Protein AF-A0A1F2R8Z9-F1 (afdb_monomer_lite)

Foldseek 3Di:
DFDPQAQLPCQLQVQQPLSQWDQDPPDSHIDGDLLLDLCQALHFLHRPSCVRGPRSRDDDDPVRDDDSVRSNVSVCVSCVVDDTDGDNGRHVVDDDPVQVVCCVVPVDGDPDPCPDDPDPPDD

Structure (mmCIF, N/CA/C/O backbone):
data_AF-A0A1F2R8Z9-F1
#
_entry.id   AF-A0A1F2R8Z9-F1
#
loop_
_atom_site.group_PDB
_atom_site.id
_atom_site.type_symbol
_atom_site.label_atom_id
_atom_site.label_alt_id
_atom_site.label_comp_id
_atom_site.label_asym_id
_atom_site.label_entity_id
_atom_site.label_seq_id
_atom_site.pdbx_PDB_ins_code
_atom_site.Cartn_x
_atom_site.Cartn_y
_atom_site.Cartn_z
_atom_site.occupancy
_atom_site.B_iso_or_equiv
_atom_site.auth_seq_id
_atom_site.auth_comp_id
_atom_site.auth_asym_id
_atom_site.auth_atom_id
_atom_site.pdbx_PDB_model_num
ATOM 1 N N . MET A 1 1 ? 7.409 4.089 0.158 1.00 95.31 1 MET A N 1
ATOM 2 C CA . MET A 1 1 ? 8.277 4.332 -1.019 1.00 95.31 1 MET A CA 1
ATOM 3 C C . MET A 1 1 ? 8.847 3.022 -1.566 1.00 95.31 1 MET A C 1
ATOM 5 O O . MET A 1 1 ? 8.830 2.026 -0.856 1.00 95.31 1 MET A O 1
ATOM 9 N N . ILE A 1 2 ? 9.349 3.017 -2.808 1.00 97.25 2 ILE A N 1
ATOM 10 C CA . ILE A 1 2 ? 10.095 1.891 -3.406 1.00 97.25 2 ILE A CA 1
ATOM 11 C C . ILE A 1 2 ? 11.560 2.317 -3.583 1.00 97.25 2 ILE A C 1
ATOM 13 O O . ILE A 1 2 ? 11.810 3.394 -4.129 1.00 97.25 2 ILE A O 1
ATOM 17 N N . THR A 1 3 ? 12.516 1.519 -3.093 1.00 96.81 3 THR A N 1
ATOM 18 C CA . THR A 1 3 ? 13.960 1.819 -3.179 1.00 96.81 3 THR A CA 1
ATOM 19 C C . THR A 1 3 ? 14.551 1.472 -4.552 1.00 96.81 3 THR A C 1
ATOM 21 O O . THR A 1 3 ? 13.888 0.907 -5.425 1.00 96.81 3 THR A O 1
ATOM 24 N N . GLY A 1 4 ? 15.829 1.814 -4.751 1.00 95.81 4 GLY A N 1
ATOM 25 C CA . GLY A 1 4 ? 16.578 1.499 -5.973 1.00 95.81 4 GLY A CA 1
ATOM 26 C C . GLY A 1 4 ? 16.828 0.006 -6.210 1.00 95.81 4 GLY A C 1
ATOM 27 O O . GLY A 1 4 ? 17.216 -0.357 -7.314 1.00 95.81 4 GLY A O 1
ATOM 28 N N . ASP A 1 5 ? 16.552 -0.853 -5.225 1.00 97.25 5 ASP A N 1
ATOM 29 C CA . ASP A 1 5 ? 16.724 -2.311 -5.320 1.00 97.25 5 ASP A CA 1
ATOM 30 C C . ASP A 1 5 ? 15.589 -2.995 -6.107 1.00 97.25 5 ASP A C 1
ATOM 32 O O . ASP A 1 5 ? 15.554 -4.215 -6.270 1.00 97.25 5 ASP A O 1
ATOM 36 N N . CYS A 1 6 ? 14.625 -2.210 -6.596 1.00 98.19 6 CYS A N 1
ATOM 37 C CA . CYS A 1 6 ? 13.514 -2.697 -7.396 1.00 98.19 6 CYS A CA 1
ATOM 38 C C . CYS A 1 6 ? 13.989 -3.301 -8.727 1.00 98.19 6 CYS A C 1
ATOM 40 O O . CYS A 1 6 ? 14.559 -2.618 -9.574 1.00 98.19 6 CYS A O 1
ATOM 42 N N . ILE A 1 7 ? 13.633 -4.565 -8.959 1.00 97.19 7 ILE A N 1
ATOM 43 C CA . ILE A 1 7 ? 13.940 -5.302 -10.199 1.00 97.19 7 ILE A CA 1
ATOM 44 C C . ILE A 1 7 ? 12.845 -5.200 -11.276 1.00 97.19 7 ILE A C 1
ATOM 46 O O . ILE A 1 7 ? 12.852 -5.958 -12.240 1.00 97.19 7 ILE A O 1
ATOM 50 N N . SER A 1 8 ? 11.862 -4.309 -11.113 1.00 97.38 8 SER A N 1
ATOM 51 C CA . SER A 1 8 ? 10.744 -4.133 -12.059 1.00 97.38 8 SER A CA 1
ATOM 52 C C . SER A 1 8 ? 9.943 -5.403 -12.403 1.00 97.38 8 SER A C 1
ATOM 54 O O . SER A 1 8 ? 9.482 -5.557 -13.530 1.00 97.38 8 SER A O 1
ATOM 56 N N . CYS A 1 9 ? 9.719 -6.297 -11.433 1.00 97.50 9 CYS A N 1
ATOM 57 C CA . CYS A 1 9 ? 8.942 -7.529 -11.650 1.00 97.50 9 CYS A CA 1
ATOM 58 C C . CYS A 1 9 ? 7.422 -7.317 -11.814 1.00 97.50 9 CYS A C 1
ATOM 60 O O . CYS A 1 9 ? 6.740 -8.211 -12.300 1.00 97.50 9 CYS A O 1
ATOM 62 N N . GLY A 1 10 ? 6.882 -6.173 -11.378 1.00 96.81 10 GLY A N 1
ATOM 63 C CA . GLY A 1 10 ? 5.458 -5.828 -11.507 1.00 96.81 10 GLY A CA 1
ATOM 64 C C . GLY A 1 10 ? 4.500 -6.464 -10.498 1.00 96.81 10 GLY A C 1
ATOM 65 O O . GLY A 1 10 ? 3.321 -6.132 -10.500 1.00 96.81 10 GLY A O 1
ATOM 66 N N . ALA A 1 11 ? 4.979 -7.305 -9.577 1.00 97.88 11 ALA A N 1
ATOM 67 C CA . ALA A 1 11 ? 4.115 -8.003 -8.617 1.00 97.88 11 ALA A CA 1
ATOM 68 C C . ALA A 1 11 ? 3.314 -7.071 -7.681 1.00 97.88 11 ALA A C 1
ATOM 70 O O . ALA A 1 11 ? 2.222 -7.423 -7.245 1.00 97.88 11 ALA A O 1
ATOM 71 N N . CYS A 1 12 ? 3.839 -5.880 -7.373 1.00 98.19 12 CYS A N 1
ATOM 72 C CA . CYS A 1 12 ? 3.217 -4.941 -6.433 1.00 98.19 12 CYS A CA 1
ATOM 73 C C . CYS A 1 12 ? 2.081 -4.094 -7.032 1.00 98.19 12 CYS A C 1
ATOM 75 O O . CYS A 1 12 ? 1.226 -3.621 -6.288 1.00 98.19 12 CYS A O 1
ATOM 77 N N . GLU A 1 13 ? 2.052 -3.902 -8.351 1.00 97.56 13 GLU A N 1
ATOM 78 C CA . GLU A 1 13 ? 1.065 -3.062 -9.040 1.00 97.56 13 GLU A CA 1
ATOM 79 C C . GLU A 1 13 ? -0.385 -3.560 -8.876 1.00 97.56 13 GLU A C 1
ATOM 81 O O . GLU A 1 13 ? -1.217 -2.788 -8.394 1.00 97.56 13 GLU A O 1
ATOM 86 N N . PRO A 1 14 ? -0.719 -4.835 -9.170 1.00 97.88 14 PRO A N 1
ATOM 87 C CA . PRO A 1 14 ? -2.106 -5.301 -9.119 1.00 97.88 14 PRO A CA 1
ATOM 88 C C . PRO A 1 14 ? -2.654 -5.490 -7.698 1.00 97.88 14 PRO A C 1
ATOM 90 O O . PRO A 1 14 ? -3.862 -5.625 -7.53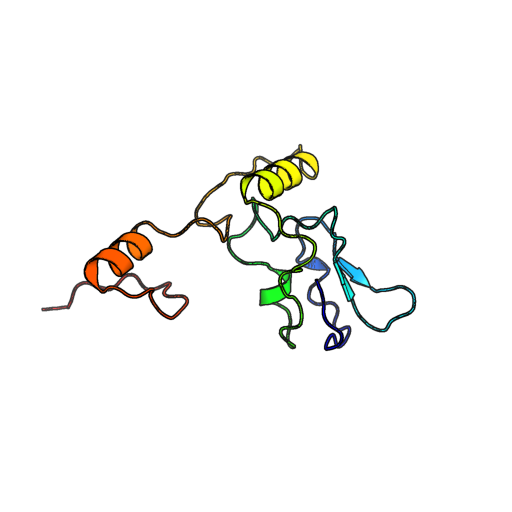1 1.00 97.88 14 PRO A O 1
ATOM 93 N N . VAL A 1 15 ? -1.795 -5.525 -6.672 1.00 98.31 15 VAL A N 1
ATOM 94 C CA . VAL A 1 15 ? -2.220 -5.766 -5.280 1.00 98.31 15 VAL A CA 1
ATOM 95 C C . VAL A 1 15 ? -2.518 -4.482 -4.505 1.00 98.31 15 VAL A C 1
ATOM 97 O O . VAL A 1 15 ? -3.029 -4.543 -3.387 1.00 98.31 15 VAL A O 1
ATOM 100 N N . CYS A 1 16 ? -2.186 -3.310 -5.058 1.00 98.44 16 CYS A N 1
ATOM 101 C CA . CYS A 1 16 ? -2.451 -2.034 -4.403 1.00 98.44 16 CYS A CA 1
ATOM 102 C C . CYS A 1 16 ? -3.958 -1.714 -4.451 1.00 98.44 16 CYS A C 1
ATOM 104 O O . CYS A 1 16 ? -4.481 -1.499 -5.544 1.00 98.44 16 CYS A O 1
ATOM 106 N N . PRO A 1 17 ? -4.659 -1.585 -3.304 1.00 98.00 17 PRO A N 1
ATOM 107 C CA . PRO A 1 17 ? -6.103 -1.329 -3.299 1.00 98.00 17 PRO A CA 1
ATOM 108 C C . PRO A 1 17 ? -6.475 0.029 -3.907 1.00 98.00 17 PRO A C 1
ATOM 110 O O . PRO A 1 17 ? -7.600 0.205 -4.361 1.00 98.00 17 PRO A O 1
ATOM 113 N N . ASN A 1 18 ? -5.533 0.975 -3.938 1.00 98.06 18 ASN A N 1
ATOM 114 C CA . ASN A 1 18 ? -5.744 2.330 -4.451 1.00 98.06 18 ASN A CA 1
ATOM 115 C C . ASN A 1 18 ? -5.179 2.520 -5.863 1.00 98.06 18 ASN A C 1
ATOM 117 O O . ASN A 1 18 ? -5.204 3.636 -6.367 1.00 98.06 18 ASN A O 1
ATOM 121 N N . HIS A 1 19 ? -4.619 1.470 -6.479 1.00 97.50 19 HIS A N 1
ATOM 122 C CA . HIS A 1 19 ? -3.963 1.551 -7.790 1.00 97.50 19 HIS A CA 1
ATOM 123 C C . HIS A 1 19 ? -2.868 2.642 -7.874 1.00 97.50 19 HIS A C 1
ATOM 125 O O . HIS A 1 19 ? -2.564 3.158 -8.944 1.00 97.50 19 HIS A O 1
ATOM 131 N N . GLY A 1 20 ? -2.247 2.982 -6.738 1.00 97.31 20 GLY A N 1
ATOM 132 C CA . GLY A 1 20 ? -1.252 4.055 -6.617 1.00 97.31 20 GLY A CA 1
ATOM 133 C C . GLY A 1 20 ? 0.179 3.646 -6.981 1.00 97.31 20 GLY A C 1
ATOM 134 O O . GLY A 1 20 ? 1.117 4.394 -6.721 1.00 97.31 20 GLY A O 1
ATOM 135 N N . ILE A 1 21 ? 0.389 2.446 -7.528 1.00 98.31 21 ILE A N 1
ATOM 136 C CA . ILE A 1 21 ? 1.714 1.939 -7.905 1.00 98.31 21 ILE A CA 1
ATOM 137 C C . ILE A 1 21 ? 1.809 1.893 -9.421 1.00 98.31 21 ILE A C 1
ATOM 139 O O . ILE A 1 21 ? 0.961 1.298 -10.074 1.00 98.31 21 ILE A O 1
ATOM 143 N N . ARG A 1 22 ? 2.866 2.487 -9.976 1.00 97.50 22 ARG A N 1
ATOM 144 C CA . ARG A 1 22 ? 3.102 2.523 -11.423 1.00 97.50 22 ARG A CA 1
ATOM 145 C C . ARG A 1 22 ? 4.576 2.389 -11.755 1.00 97.50 22 ARG A C 1
ATOM 147 O O . ARG A 1 22 ? 5.445 2.717 -10.944 1.00 97.50 22 ARG A O 1
ATOM 154 N N . LYS A 1 23 ? 4.873 1.955 -12.976 1.00 97.06 23 LYS A N 1
ATOM 155 C CA . LYS A 1 23 ? 6.240 1.993 -13.499 1.00 97.06 23 LYS A CA 1
ATOM 156 C C . LYS A 1 23 ? 6.697 3.448 -13.658 1.00 97.06 23 LYS A C 1
ATOM 158 O O . LYS A 1 23 ? 5.933 4.297 -14.123 1.00 97.06 23 LYS A O 1
ATOM 163 N N . HIS A 1 24 ? 7.931 3.750 -13.260 1.00 95.94 24 HIS A N 1
ATOM 164 C CA . HIS A 1 24 ? 8.519 5.064 -13.510 1.00 95.94 24 HIS A CA 1
ATOM 165 C C . HIS A 1 24 ? 8.771 5.251 -15.013 1.00 95.94 24 HIS A C 1
ATOM 167 O O . HIS A 1 24 ? 9.164 4.315 -15.703 1.00 95.94 24 HIS A O 1
ATOM 173 N N . GLU A 1 25 ? 8.591 6.469 -15.520 1.00 92.25 25 GLU A N 1
ATOM 174 C CA . GLU A 1 25 ? 8.653 6.753 -16.964 1.00 92.25 25 GLU A CA 1
ATOM 175 C C . GLU A 1 25 ? 10.051 6.529 -17.550 1.00 92.25 25 GLU A C 1
ATOM 177 O O . GLU A 1 25 ? 10.203 5.969 -18.630 1.00 92.25 25 GLU A O 1
ATOM 182 N N . THR A 1 26 ? 11.085 6.943 -16.816 1.00 91.50 26 THR A N 1
ATOM 183 C CA . THR A 1 26 ? 12.481 6.903 -17.287 1.00 91.50 26 THR A CA 1
ATOM 184 C C . THR A 1 26 ? 13.379 5.933 -16.530 1.00 91.50 26 THR A C 1
ATOM 186 O O . THR A 1 26 ? 14.491 5.651 -16.968 1.00 91.50 26 THR A O 1
ATOM 189 N N . ARG A 1 27 ? 12.935 5.430 -15.374 1.00 92.00 27 ARG A N 1
ATOM 190 C CA . ARG A 1 27 ? 13.744 4.569 -14.507 1.00 92.00 27 ARG A CA 1
ATOM 191 C C . ARG A 1 27 ? 13.165 3.168 -14.576 1.00 92.00 27 ARG A C 1
ATOM 193 O O . ARG A 1 27 ? 11.950 3.008 -14.544 1.00 92.00 27 ARG A O 1
ATOM 200 N N . SER A 1 28 ? 14.020 2.156 -14.602 1.00 94.19 28 SER A N 1
ATOM 201 C CA . SER A 1 28 ? 13.603 0.750 -14.558 1.00 94.19 28 SER A CA 1
ATOM 202 C C . SER A 1 28 ? 13.206 0.316 -13.141 1.00 94.19 28 SER A C 1
ATOM 204 O O . SER A 1 28 ? 13.672 -0.713 -12.660 1.00 94.19 28 SER A O 1
ATOM 206 N N . ILE A 1 29 ? 12.358 1.101 -12.469 1.00 97.25 29 ILE A N 1
ATOM 207 C CA . ILE A 1 29 ? 11.800 0.818 -11.141 1.00 97.25 29 ILE A CA 1
ATOM 208 C C . ILE A 1 29 ? 10.306 1.156 -11.110 1.00 97.25 29 ILE A C 1
ATOM 210 O O . ILE A 1 29 ? 9.815 1.971 -11.896 1.00 97.25 29 ILE A O 1
ATOM 214 N N . TYR A 1 30 ? 9.595 0.567 -10.156 1.00 98.25 30 TYR A N 1
ATOM 215 C CA . TYR A 1 30 ? 8.250 0.998 -9.788 1.00 98.25 30 TYR A CA 1
ATOM 216 C C . TYR A 1 30 ? 8.302 2.156 -8.791 1.00 98.25 30 TYR A C 1
ATOM 218 O O . TYR A 1 30 ? 9.266 2.303 -8.041 1.00 98.25 30 TYR A O 1
ATOM 226 N N . VAL A 1 31 ? 7.251 2.972 -8.774 1.00 97.88 31 VAL A N 1
ATOM 227 C CA . VAL A 1 31 ? 7.057 4.054 -7.807 1.00 97.88 31 VAL A CA 1
ATOM 228 C C . VAL A 1 31 ? 5.665 3.994 -7.196 1.00 97.88 31 VAL A C 1
ATOM 230 O O . VAL A 1 31 ? 4.705 3.587 -7.847 1.00 97.88 31 VAL A O 1
ATOM 233 N N . ILE A 1 32 ? 5.585 4.406 -5.932 1.00 98.19 32 ILE A N 1
ATOM 234 C CA . ILE A 1 32 ? 4.336 4.606 -5.197 1.00 98.19 32 ILE A CA 1
ATOM 235 C C . ILE A 1 32 ? 3.995 6.092 -5.278 1.00 98.19 32 ILE A C 1
ATOM 237 O O . ILE A 1 32 ? 4.846 6.928 -4.969 1.00 98.19 32 ILE A O 1
ATOM 241 N N . ASP A 1 33 ? 2.765 6.408 -5.661 1.00 97.81 33 ASP A N 1
ATOM 242 C CA . ASP A 1 33 ? 2.189 7.732 -5.487 1.00 97.81 33 ASP A CA 1
ATOM 243 C C . ASP A 1 33 ? 1.862 7.972 -4.003 1.00 97.81 33 ASP A C 1
ATOM 245 O O . ASP A 1 33 ? 1.069 7.267 -3.375 1.00 97.81 33 ASP A O 1
ATOM 249 N N . SER A 1 34 ? 2.530 8.967 -3.429 1.00 96.50 34 SER A N 1
ATOM 250 C CA . SER A 1 34 ? 2.432 9.330 -2.016 1.00 96.50 34 SER A CA 1
ATOM 251 C C . SER A 1 34 ? 1.067 9.899 -1.628 1.00 96.50 34 SER A C 1
ATOM 253 O O . SER A 1 34 ? 0.686 9.793 -0.454 1.00 96.50 34 SER A O 1
ATOM 255 N N . ASP A 1 35 ? 0.340 10.478 -2.582 1.00 96.75 35 ASP A N 1
ATOM 256 C CA . ASP A 1 35 ? -0.947 11.122 -2.322 1.00 96.75 35 ASP A CA 1
ATOM 257 C C . ASP A 1 35 ? -2.074 10.094 -2.228 1.00 96.75 35 ASP A C 1
ATOM 259 O O . ASP A 1 35 ? -2.967 10.245 -1.400 1.00 96.75 35 ASP A O 1
ATOM 263 N N . SER A 1 36 ? -1.980 8.994 -2.979 1.00 97.19 36 SER A N 1
ATOM 264 C CA . SER A 1 36 ? -2.927 7.874 -2.916 1.00 97.19 36 SER A CA 1
ATOM 265 C C . SER A 1 36 ? -2.502 6.739 -1.977 1.00 97.19 36 SER A C 1
ATOM 267 O O . SER A 1 36 ? -3.313 5.867 -1.665 1.00 97.19 36 SER A O 1
ATOM 269 N N . CYS A 1 37 ? -1.258 6.705 -1.488 1.00 98.25 37 CYS A N 1
ATOM 270 C CA . CYS A 1 37 ? -0.812 5.659 -0.564 1.00 98.25 37 CYS A CA 1
ATOM 271 C C . CYS A 1 37 ? -1.471 5.800 0.822 1.00 98.25 37 CYS A C 1
ATOM 273 O O . CYS A 1 37 ? -1.228 6.774 1.542 1.00 98.25 37 CYS A O 1
ATOM 275 N N . THR A 1 38 ? -2.252 4.784 1.209 1.00 98.19 38 THR A N 1
ATOM 276 C CA . THR A 1 38 ? -2.896 4.665 2.532 1.00 98.19 38 THR A CA 1
ATOM 277 C C . THR A 1 38 ? -2.224 3.627 3.431 1.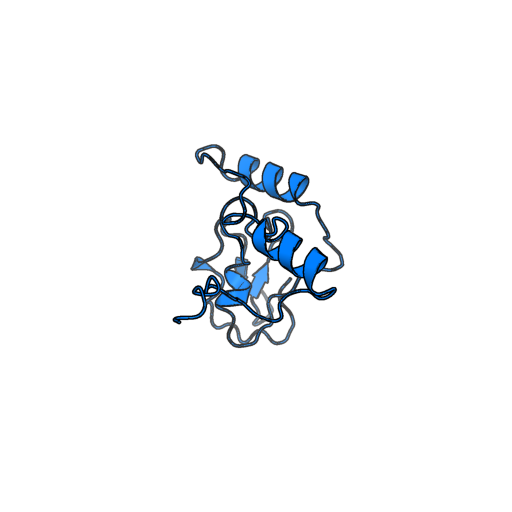00 98.19 38 THR A C 1
ATOM 279 O O . THR A 1 38 ? -2.784 3.241 4.450 1.00 98.19 38 THR A O 1
ATOM 282 N N . GLU A 1 39 ? -1.049 3.117 3.050 1.00 98.06 39 GLU A N 1
ATOM 283 C CA . GLU A 1 39 ? -0.361 2.037 3.779 1.00 98.06 39 GLU A CA 1
ATOM 284 C C . GLU A 1 39 ? -1.266 0.810 4.027 1.00 98.06 39 GLU A C 1
ATOM 286 O O . GLU A 1 39 ? -1.114 0.094 5.013 1.00 98.06 39 GLU A O 1
ATOM 291 N N . CYS A 1 40 ? -2.218 0.583 3.112 1.00 98.25 40 CYS A N 1
ATOM 292 C CA . CYS A 1 40 ? -3.292 -0.416 3.187 1.00 98.25 40 CYS A CA 1
ATOM 293 C C . CYS A 1 40 ? -4.284 -0.257 4.356 1.00 98.25 40 CYS A C 1
ATOM 295 O O . CYS A 1 40 ? -5.183 -1.092 4.480 1.00 98.25 40 CYS A O 1
ATOM 297 N N . VAL A 1 41 ? -4.202 0.820 5.146 1.00 98.44 41 VAL A N 1
ATOM 298 C CA . VAL A 1 41 ? -5.170 1.121 6.211 1.00 98.44 41 VAL A CA 1
ATOM 299 C C . VAL A 1 41 ? -6.583 1.201 5.627 1.00 98.44 41 VAL A C 1
ATOM 301 O O . VAL A 1 41 ? -6.810 1.817 4.585 1.00 98.44 41 VAL A O 1
ATOM 304 N N . GLY A 1 42 ? -7.525 0.536 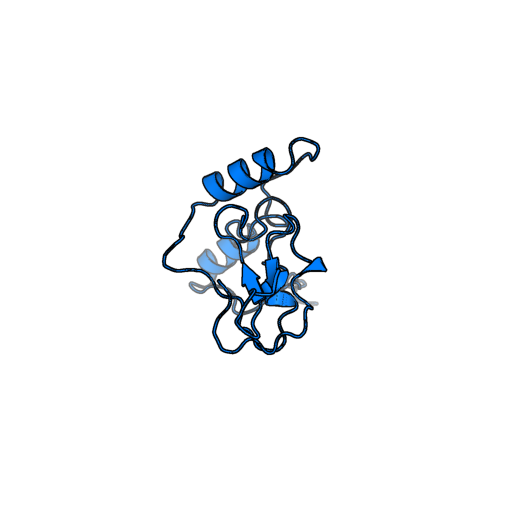6.296 1.00 97.62 42 GLY A N 1
ATOM 305 C CA . GLY A 1 42 ? -8.913 0.366 5.865 1.00 97.62 42 GLY A CA 1
ATOM 306 C C . GLY A 1 42 ? -9.159 -0.877 5.003 1.00 97.62 42 GLY A C 1
ATOM 307 O O . GLY A 1 42 ? -10.311 -1.282 4.871 1.00 97.62 42 GLY A O 1
ATOM 308 N N . PHE A 1 43 ? -8.108 -1.518 4.477 1.00 98.06 43 PHE A N 1
ATOM 309 C CA . PHE A 1 43 ? -8.211 -2.698 3.609 1.00 98.06 43 PHE A CA 1
ATOM 310 C C . PHE A 1 43 ? -7.549 -3.933 4.211 1.00 98.06 43 PHE A C 1
ATOM 312 O O . PHE A 1 43 ? -8.168 -4.991 4.282 1.00 98.06 43 PHE A O 1
ATOM 319 N N . TYR A 1 44 ? -6.295 -3.798 4.642 1.00 97.56 44 TYR A N 1
ATOM 320 C CA . TYR A 1 44 ? -5.477 -4.910 5.110 1.00 97.56 44 TYR A CA 1
ATOM 321 C C . TYR A 1 44 ? -4.575 -4.470 6.255 1.00 97.56 44 TYR A C 1
ATOM 323 O O . TYR A 1 44 ? -4.063 -3.351 6.262 1.00 97.56 44 TYR A O 1
ATOM 331 N N . ARG A 1 45 ? -4.315 -5.388 7.190 1.00 95.81 45 ARG A N 1
ATOM 332 C CA . ARG A 1 45 ? -3.349 -5.178 8.269 1.00 95.81 45 ARG A CA 1
ATOM 333 C C . ARG A 1 45 ? -1.963 -4.909 7.701 1.00 95.81 45 ARG A C 1
ATOM 335 O O . ARG A 1 45 ? -1.344 -3.948 8.110 1.00 95.81 45 ARG A O 1
ATOM 342 N N . ASN A 1 46 ? -1.498 -5.718 6.751 1.00 95.62 46 ASN A N 1
ATOM 343 C CA . ASN A 1 46 ? -0.147 -5.605 6.195 1.00 95.62 46 ASN A CA 1
ATOM 344 C C . ASN A 1 46 ? -0.160 -4.915 4.825 1.00 95.62 46 ASN A C 1
ATOM 346 O O . ASN A 1 46 ? -1.098 -5.094 4.038 1.00 95.62 46 ASN A O 1
ATOM 350 N N . GLN A 1 47 ? 0.908 -4.186 4.504 1.00 97.81 47 GLN A N 1
ATOM 351 C CA . GLN A 1 47 ? 1.084 -3.554 3.202 1.00 97.81 47 GLN A CA 1
ATOM 352 C C . GLN A 1 47 ? 1.267 -4.623 2.120 1.00 97.81 47 GLN A C 1
ATOM 354 O O . GLN A 1 47 ? 2.277 -5.322 2.069 1.00 97.81 47 GLN A O 1
ATOM 359 N N . GLN A 1 48 ? 0.295 -4.741 1.215 1.00 98.31 48 GLN A N 1
ATOM 360 C CA . GLN A 1 48 ? 0.295 -5.814 0.214 1.00 98.31 48 GLN A CA 1
ATOM 361 C C . GLN A 1 48 ? 1.495 -5.730 -0.737 1.00 98.31 48 GLN A C 1
ATOM 363 O O . GLN A 1 48 ? 2.045 -6.755 -1.125 1.00 98.31 48 GLN A O 1
ATOM 368 N N . CYS A 1 49 ? 1.949 -4.516 -1.068 1.00 98.25 49 CYS A N 1
ATOM 369 C CA . CYS A 1 49 ? 3.132 -4.312 -1.901 1.00 98.25 49 CYS A CA 1
ATOM 370 C C . CYS A 1 49 ? 4.428 -4.817 -1.247 1.00 98.25 49 CYS A C 1
ATOM 372 O O . CYS A 1 49 ? 5.294 -5.308 -1.964 1.00 98.25 49 CYS A O 1
ATOM 374 N N . GLU A 1 50 ? 4.554 -4.736 0.080 1.00 97.44 50 GLU A N 1
ATOM 375 C CA . GLU A 1 50 ? 5.689 -5.291 0.827 1.00 97.44 50 GLU A CA 1
ATOM 376 C C . GLU A 1 50 ? 5.642 -6.820 0.828 1.00 97.44 50 GLU A C 1
ATOM 378 O O . GLU A 1 50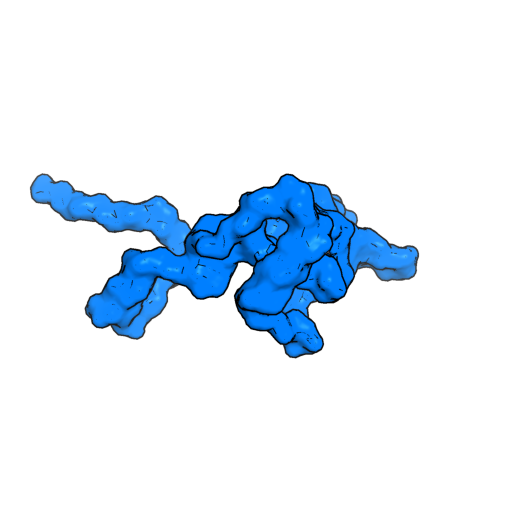 ? 6.635 -7.460 0.495 1.00 97.44 50 GLU A O 1
ATOM 383 N N . VAL A 1 51 ? 4.467 -7.398 1.102 1.00 97.25 51 VAL A N 1
ATOM 384 C CA . VAL A 1 51 ? 4.260 -8.855 1.178 1.00 97.25 51 VAL A CA 1
ATOM 385 C C . VAL A 1 51 ? 4.642 -9.569 -0.121 1.00 97.25 51 VAL A C 1
ATOM 387 O O . VAL A 1 51 ? 5.197 -10.664 -0.080 1.00 97.25 51 VAL A O 1
ATOM 390 N N . VAL A 1 52 ? 4.352 -8.965 -1.276 1.00 98.12 52 VAL A N 1
ATOM 391 C CA . VAL A 1 52 ? 4.633 -9.579 -2.586 1.00 98.12 52 VAL A CA 1
ATOM 392 C C . VAL A 1 52 ? 5.998 -9.205 -3.164 1.00 98.12 52 VAL A C 1
ATOM 394 O O . VAL A 1 52 ? 6.365 -9.711 -4.224 1.00 98.12 52 VAL A O 1
ATOM 397 N N . CYS A 1 53 ? 6.743 -8.292 -2.535 1.00 97.75 53 CYS A N 1
ATOM 398 C CA . CYS A 1 53 ? 8.001 -7.804 -3.087 1.00 97.75 53 CYS A CA 1
ATOM 399 C C . CYS A 1 53 ? 9.132 -8.822 -2.855 1.00 97.75 53 CYS A C 1
ATOM 401 O O . CYS A 1 53 ? 9.547 -9.001 -1.714 1.00 97.75 53 CYS A O 1
ATOM 403 N N . PRO A 1 54 ? 9.725 -9.423 -3.906 1.00 97.25 54 PRO A N 1
ATOM 404 C CA . PRO A 1 54 ? 10.785 -10.422 -3.733 1.00 97.25 54 PRO A CA 1
ATOM 405 C C . PRO A 1 54 ? 12.122 -9.835 -3.253 1.00 97.25 54 PRO A C 1
ATOM 407 O O . PRO A 1 54 ? 13.005 -10.582 -2.849 1.00 97.25 54 PRO A O 1
ATOM 410 N N . MET A 1 55 ? 12.287 -8.510 -3.334 1.00 97.50 55 MET A N 1
ATOM 411 C CA . MET A 1 55 ? 13.515 -7.795 -2.961 1.00 97.50 55 MET A CA 1
ATOM 412 C C . MET A 1 55 ? 13.366 -6.993 -1.667 1.00 97.50 55 MET A C 1
ATOM 414 O O . MET A 1 55 ? 14.283 -6.265 -1.300 1.00 97.50 55 MET A O 1
ATOM 418 N N . ASN A 1 56 ? 12.199 -7.054 -1.016 1.00 96.56 56 ASN A N 1
ATOM 419 C CA . ASN A 1 56 ? 11.880 -6.269 0.179 1.00 96.56 56 ASN A CA 1
ATOM 420 C C . ASN A 1 56 ? 12.180 -4.761 0.017 1.00 96.56 56 ASN A C 1
ATOM 422 O O . ASN A 1 56 ? 12.603 -4.087 0.952 1.00 96.56 56 ASN A O 1
ATOM 426 N N . CYS A 1 57 ? 11.961 -4.215 -1.185 1.00 96.94 57 CYS A N 1
ATOM 427 C CA . CYS A 1 57 ? 12.291 -2.828 -1.524 1.00 96.94 57 CYS A CA 1
ATOM 428 C C . CYS A 1 57 ? 11.110 -1.851 -1.358 1.00 96.94 57 CYS A C 1
ATOM 430 O O . CYS A 1 57 ? 11.257 -0.664 -1.642 1.00 96.94 57 CYS A O 1
ATOM 432 N N . CYS A 1 58 ? 9.928 -2.329 -0.945 1.00 96.44 58 CYS A N 1
ATOM 433 C CA . CYS A 1 58 ? 8.773 -1.493 -0.596 1.00 96.44 58 CYS A CA 1
ATOM 434 C C . CYS A 1 58 ? 8.828 -1.175 0.901 1.00 96.44 58 CYS A C 1
ATOM 436 O O . CYS A 1 58 ? 8.527 -2.038 1.715 1.00 96.44 58 CYS A O 1
ATOM 438 N N . LEU A 1 59 ? 9.223 0.049 1.253 1.00 96.19 59 LEU A N 1
ATOM 439 C CA . LEU A 1 59 ? 9.489 0.459 2.635 1.00 96.19 59 LEU A CA 1
ATOM 440 C C . LEU A 1 59 ? 8.651 1.688 3.028 1.00 96.19 59 LEU A C 1
ATOM 442 O O . LEU A 1 59 ? 8.261 2.460 2.141 1.00 96.19 59 LEU A O 1
ATOM 446 N N . PRO A 1 60 ? 8.415 1.940 4.330 1.00 94.31 60 PRO A N 1
ATOM 447 C CA . PRO A 1 60 ? 7.848 3.204 4.801 1.00 94.31 60 PRO A CA 1
ATOM 448 C C . PRO A 1 60 ? 8.644 4.410 4.280 1.00 94.31 60 PRO A C 1
ATOM 450 O O . PRO A 1 60 ? 9.874 4.372 4.225 1.00 94.31 60 PRO A O 1
ATOM 453 N N . ASP A 1 61 ? 7.956 5.476 3.854 1.00 95.56 61 ASP A N 1
ATOM 454 C CA . ASP A 1 61 ? 8.627 6.705 3.409 1.00 95.56 61 ASP A CA 1
ATOM 455 C C . ASP A 1 61 ? 8.821 7.657 4.601 1.00 95.56 61 ASP A C 1
ATOM 457 O O . ASP A 1 61 ? 7.841 8.236 5.075 1.00 95.56 61 ASP A O 1
ATOM 461 N N . PRO A 1 62 ? 10.059 7.883 5.077 1.00 94.44 62 PRO A N 1
ATOM 462 C CA . PRO A 1 62 ? 10.307 8.759 6.222 1.00 94.44 62 PRO A CA 1
ATOM 463 C C . PRO A 1 62 ? 9.941 10.227 5.957 1.00 94.44 62 PRO A C 1
ATOM 465 O O . PRO A 1 62 ? 9.863 11.014 6.897 1.00 94.44 62 PRO A O 1
ATOM 468 N N . ARG A 1 63 ? 9.727 10.621 4.694 1.00 95.81 63 ARG A N 1
ATOM 469 C CA . ARG A 1 63 ? 9.334 11.987 4.318 1.00 95.81 63 ARG A CA 1
ATOM 470 C C . ARG A 1 63 ? 7.821 12.169 4.209 1.00 95.81 63 ARG A C 1
ATOM 472 O O . ARG A 1 63 ? 7.376 13.296 4.029 1.00 95.81 63 ARG A O 1
ATOM 479 N N . ASN A 1 64 ? 7.043 11.092 4.304 1.00 94.94 64 ASN A N 1
ATOM 480 C CA . ASN A 1 64 ? 5.587 11.116 4.182 1.00 94.94 64 ASN A CA 1
ATOM 481 C C . ASN A 1 64 ? 4.943 10.258 5.278 1.00 94.94 64 ASN A C 1
ATOM 483 O O . ASN A 1 64 ? 4.252 9.281 5.002 1.00 94.94 64 ASN A O 1
ATOM 487 N N . VAL A 1 65 ? 5.220 10.609 6.534 1.00 97.12 65 VAL A N 1
ATOM 488 C CA . VAL A 1 65 ? 4.643 9.930 7.698 1.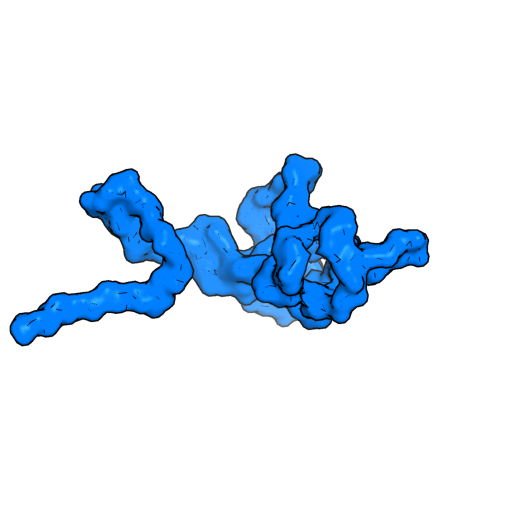00 97.12 65 VAL A CA 1
ATOM 489 C C . VAL A 1 65 ? 3.234 10.466 7.940 1.00 97.12 65 VAL A C 1
ATOM 491 O O . VAL A 1 65 ? 3.053 11.665 8.159 1.00 97.12 65 VAL A O 1
ATOM 494 N N . LYS A 1 66 ? 2.238 9.578 7.929 1.00 96.81 66 LYS A N 1
ATOM 495 C CA . LYS A 1 66 ? 0.829 9.902 8.187 1.00 96.81 66 LYS A CA 1
ATOM 496 C C . LYS A 1 66 ? 0.335 9.129 9.415 1.00 96.81 66 LYS A C 1
ATOM 498 O O . LYS A 1 66 ? 0.826 8.045 9.717 1.00 96.81 66 LYS A O 1
ATOM 503 N N . SER A 1 67 ? -0.623 9.693 10.149 1.00 98.12 67 SER A N 1
ATOM 504 C CA . SER A 1 67 ? -1.283 8.971 11.244 1.00 98.12 67 SER A CA 1
ATOM 505 C C . SER A 1 67 ? -2.310 7.977 10.698 1.00 98.12 67 SER A C 1
ATOM 507 O O . SER A 1 67 ? -2.813 8.149 9.589 1.00 98.12 67 SER A O 1
ATOM 509 N N . GLU A 1 68 ? -2.679 6.972 11.496 1.00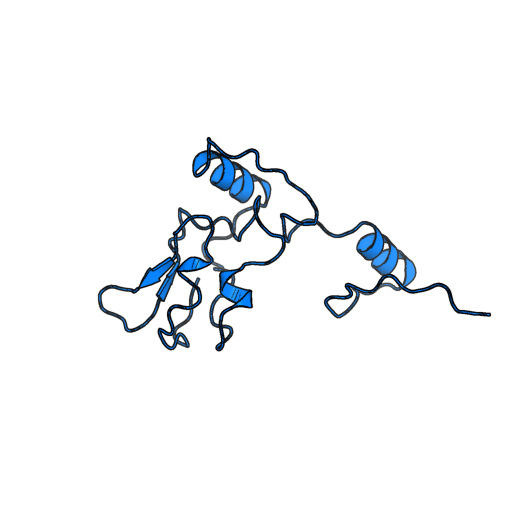 97.94 68 GLU A N 1
ATOM 510 C CA . GLU A 1 68 ? -3.726 6.006 11.132 1.00 97.94 68 GLU A CA 1
ATOM 511 C C . GLU A 1 68 ? -5.034 6.688 10.708 1.00 97.94 68 GLU A C 1
ATOM 513 O O . GLU A 1 68 ? -5.623 6.315 9.697 1.00 97.94 68 GLU A O 1
ATOM 518 N N . ALA A 1 69 ? -5.462 7.716 11.449 1.00 98.19 69 ALA A N 1
ATOM 519 C CA . ALA A 1 69 ? -6.680 8.462 11.146 1.00 98.19 69 ALA A CA 1
ATOM 520 C C . ALA A 1 69 ? -6.599 9.143 9.771 1.00 98.19 69 ALA A C 1
ATOM 522 O O . ALA A 1 69 ? -7.509 8.990 8.963 1.00 98.19 69 ALA A O 1
ATOM 523 N N . VAL A 1 70 ? -5.476 9.805 9.468 1.00 98.38 70 VAL A N 1
ATOM 524 C CA . VAL A 1 70 ? -5.252 10.462 8.168 1.00 98.38 70 VAL A CA 1
ATOM 525 C C . VAL A 1 70 ? -5.241 9.441 7.028 1.00 98.38 70 VAL A C 1
ATOM 527 O O . VAL A 1 70 ? -5.822 9.684 5.972 1.00 98.38 70 VAL A O 1
ATOM 530 N N . LEU A 1 71 ? -4.602 8.286 7.228 1.00 98.44 71 LEU A N 1
ATOM 531 C CA . LEU A 1 71 ? -4.569 7.209 6.234 1.00 98.44 71 LEU A CA 1
ATOM 532 C C . LEU A 1 71 ? -5.964 6.619 5.988 1.00 98.44 71 LEU A C 1
ATOM 534 O O . LEU A 1 71 ? -6.309 6.318 4.846 1.00 98.44 71 LEU A O 1
ATOM 538 N N . PHE A 1 72 ? -6.772 6.476 7.038 1.00 98.31 72 PHE A N 1
ATOM 539 C CA . PHE A 1 72 ? -8.128 5.945 6.941 1.00 98.31 72 PHE A CA 1
ATOM 540 C C . PHE A 1 72 ? -9.107 6.924 6.286 1.00 98.31 72 PHE A C 1
ATOM 542 O O . PHE A 1 72 ? -9.879 6.518 5.420 1.00 98.31 72 PHE A O 1
ATOM 549 N N . GLU A 1 73 ? -9.049 8.209 6.638 1.00 98.25 73 GLU A N 1
ATOM 550 C CA . GLU A 1 73 ? -9.838 9.263 5.985 1.00 98.25 73 GLU A CA 1
ATOM 551 C C . GLU A 1 73 ? -9.512 9.354 4.490 1.00 98.25 73 GLU A C 1
ATOM 553 O O . GLU A 1 73 ? -10.413 9.439 3.655 1.00 98.25 73 GLU A O 1
ATOM 558 N N . LEU A 1 74 ? -8.227 9.250 4.135 1.00 98.44 74 LEU A N 1
ATOM 559 C CA . LEU A 1 74 ? -7.793 9.171 2.743 1.00 98.44 74 LEU A CA 1
ATOM 560 C C . LEU A 1 74 ? -8.342 7.918 2.039 1.00 98.44 74 LEU A C 1
ATOM 562 O O . LEU A 1 74 ? -8.787 7.994 0.899 1.00 98.44 74 LEU A O 1
ATOM 566 N N . ALA A 1 75 ? -8.347 6.760 2.702 1.00 98.31 75 ALA A N 1
ATOM 567 C CA . ALA A 1 75 ? -8.915 5.543 2.123 1.00 98.31 75 ALA A CA 1
ATOM 568 C C . ALA A 1 75 ? -10.417 5.696 1.824 1.00 98.31 75 ALA A C 1
ATOM 570 O O . ALA A 1 75 ? -10.873 5.283 0.758 1.00 98.31 75 ALA A O 1
ATOM 571 N N . GLN A 1 76 ? -11.169 6.331 2.727 1.00 98.12 76 GLN A N 1
ATOM 572 C CA . GLN A 1 76 ? -12.592 6.618 2.524 1.00 98.12 76 GLN A CA 1
ATOM 573 C C . GLN A 1 76 ? -12.836 7.624 1.397 1.00 98.12 76 GLN A C 1
ATOM 575 O O . GLN A 1 76 ? -13.809 7.482 0.660 1.00 98.12 76 GLN A O 1
ATOM 580 N N . SER A 1 77 ? -11.967 8.626 1.241 1.00 98.19 77 SER A N 1
ATOM 581 C CA . SER A 1 77 ? -12.120 9.619 0.174 1.00 98.19 77 SER A CA 1
ATOM 582 C C . SER A 1 77 ? -11.839 9.038 -1.215 1.00 98.19 77 SER A C 1
ATOM 584 O O . SER A 1 77 ? -12.512 9.413 -2.174 1.00 98.19 77 SER A O 1
ATOM 586 N N . ILE A 1 78 ? -10.892 8.099 -1.323 1.00 97.94 78 ILE A N 1
ATOM 587 C CA . ILE A 1 78 ? -10.574 7.400 -2.578 1.00 97.94 78 ILE A CA 1
ATOM 588 C C . ILE A 1 78 ? -11.665 6.379 -2.939 1.00 97.94 78 ILE A C 1
ATOM 590 O O . ILE A 1 78 ? -11.972 6.214 -4.118 1.00 97.94 78 ILE A O 1
ATOM 594 N N . HIS A 1 79 ? -12.261 5.711 -1.944 1.00 97.56 79 HIS A N 1
ATOM 595 C CA . HIS A 1 79 ? -13.250 4.639 -2.138 1.00 97.56 79 HIS A CA 1
ATOM 596 C C . HIS A 1 79 ? -14.593 4.956 -1.457 1.00 97.56 79 HIS A C 1
ATOM 598 O O . HIS A 1 79 ? -14.975 4.263 -0.509 1.00 97.56 79 HIS A O 1
ATOM 604 N N . PRO A 1 80 ? -15.336 5.981 -1.918 1.00 97.12 80 PRO A N 1
ATOM 605 C CA . PRO A 1 80 ? -16.603 6.388 -1.302 1.00 97.12 80 PRO A CA 1
ATOM 606 C C . PRO A 1 80 ? -17.719 5.341 -1.446 1.00 97.12 80 PRO A C 1
ATOM 608 O O . PRO A 1 80 ? -18.725 5.395 -0.743 1.00 97.12 80 PRO A O 1
ATOM 611 N N . ASP A 1 81 ? -17.559 4.392 -2.366 1.00 97.44 81 ASP A N 1
ATOM 612 C CA . ASP A 1 81 ? -18.465 3.274 -2.615 1.00 97.44 81 ASP A CA 1
ATOM 613 C C . ASP A 1 81 ? -18.242 2.087 -1.662 1.00 97.44 81 ASP A C 1
ATOM 615 O O . ASP A 1 81 ? -19.078 1.183 -1.593 1.00 97.44 81 ASP A O 1
ATOM 619 N N . LYS A 1 82 ? -17.135 2.077 -0.908 1.00 96.38 82 LYS A N 1
ATOM 620 C CA . LYS A 1 82 ? -16.771 0.974 -0.016 1.00 96.38 82 LYS A CA 1
ATOM 621 C C . LYS A 1 82 ? -17.037 1.327 1.439 1.00 96.38 82 LYS A C 1
ATOM 623 O O . LYS A 1 82 ? -16.684 2.394 1.928 1.00 96.38 82 LYS A O 1
ATOM 628 N N . VAL A 1 83 ? -17.586 0.365 2.175 1.00 95.94 83 VAL A N 1
ATOM 629 C CA . VAL A 1 83 ? -17.703 0.463 3.633 1.00 95.94 83 VAL A CA 1
ATOM 630 C C . VAL A 1 83 ? -16.399 -0.029 4.255 1.00 95.94 83 VAL A C 1
ATOM 632 O O . VAL A 1 83 ? -16.197 -1.230 4.422 1.00 95.94 83 VAL A O 1
ATOM 635 N N . LEU A 1 84 ? -15.495 0.901 4.561 1.00 97.25 84 LEU A N 1
ATOM 636 C CA . LEU A 1 84 ? -14.222 0.601 5.216 1.00 97.25 84 LEU A CA 1
ATOM 637 C C . LEU A 1 84 ? -14.374 0.630 6.740 1.00 97.25 84 LEU A C 1
ATOM 639 O O . LEU A 1 84 ? -15.095 1.458 7.295 1.00 97.25 84 LEU A O 1
ATOM 643 N N . THR A 1 85 ? -13.651 -0.246 7.432 1.00 96.06 85 THR A N 1
ATOM 644 C CA . THR A 1 85 ? -13.643 -0.315 8.901 1.00 96.06 85 THR A CA 1
ATOM 645 C C . THR A 1 85 ? -12.219 -0.275 9.432 1.00 96.06 85 THR A C 1
ATOM 647 O O . THR A 1 85 ? -11.329 -0.878 8.834 1.00 96.06 85 THR A O 1
ATOM 650 N N . LEU A 1 86 ? -12.005 0.369 10.582 1.00 95.81 86 LEU A N 1
ATOM 651 C CA . LEU A 1 86 ? -10.747 0.284 11.330 1.00 95.81 86 LEU A CA 1
ATOM 652 C C . LEU A 1 86 ? -10.812 -0.860 12.342 1.00 95.81 86 LEU A C 1
ATOM 654 O O . LEU A 1 86 ? -11.536 -0.791 13.333 1.00 95.81 86 LEU A O 1
ATOM 658 N N . THR A 1 87 ? -10.054 -1.918 12.067 1.00 95.12 87 THR A N 1
ATOM 659 C CA . THR A 1 87 ? -9.975 -3.150 12.861 1.00 95.12 87 THR A CA 1
ATOM 660 C C . THR A 1 87 ? -8.532 -3.655 12.899 1.00 95.12 87 THR A C 1
ATOM 662 O O . THR A 1 87 ? -7.656 -3.105 12.228 1.00 95.12 87 THR A O 1
ATOM 665 N N . VAL A 1 88 ? -8.275 -4.720 13.662 1.00 93.81 88 VAL A N 1
ATOM 666 C CA . VAL A 1 88 ? -6.954 -5.370 13.721 1.00 93.81 88 VAL A CA 1
ATOM 667 C C . VAL A 1 88 ? -6.577 -5.988 12.369 1.00 93.81 88 VAL A C 1
ATOM 669 O O . VAL A 1 88 ? -5.403 -6.078 12.022 1.00 93.81 88 VAL A O 1
ATOM 672 N N . GLU A 1 89 ? -7.568 -6.382 11.576 1.00 95.19 89 GLU A N 1
ATOM 673 C CA . GLU A 1 89 ? -7.411 -7.022 10.273 1.00 95.19 89 GLU A CA 1
ATOM 674 C C . GLU A 1 89 ? -7.188 -6.017 9.138 1.00 95.19 89 GLU A C 1
ATOM 676 O O . GLU A 1 89 ? -6.706 -6.401 8.072 1.00 95.19 89 GLU A O 1
ATOM 681 N N . THR A 1 90 ? -7.512 -4.740 9.358 1.00 97.19 90 THR A N 1
ATOM 682 C CA . THR A 1 90 ? -7.512 -3.688 8.329 1.00 97.19 90 THR A CA 1
ATOM 683 C C . THR A 1 90 ? -6.554 -2.534 8.627 1.00 97.19 90 THR A C 1
ATOM 685 O O . THR A 1 90 ? -6.540 -1.551 7.889 1.00 97.19 90 THR A O 1
ATOM 688 N N . SER A 1 91 ? -5.753 -2.620 9.692 1.00 97.00 91 SER A N 1
ATOM 689 C CA . SER A 1 91 ? -4.766 -1.597 10.044 1.00 97.00 91 SER A CA 1
ATOM 690 C C . SER A 1 91 ? -3.568 -2.184 10.791 1.00 97.00 91 SER A C 1
ATOM 692 O O . SER A 1 91 ? -3.732 -2.869 11.799 1.00 97.00 91 SER A O 1
ATOM 694 N N . HIS A 1 92 ? -2.348 -1.866 10.345 1.00 94.50 92 HIS A N 1
ATOM 695 C CA . HIS A 1 92 ? -1.114 -2.263 11.037 1.00 94.50 92 HIS A CA 1
ATOM 696 C C . HIS A 1 92 ? -0.896 -1.531 12.372 1.00 94.50 92 HIS A C 1
ATOM 698 O O . HIS A 1 92 ? -0.080 -1.970 13.183 1.00 94.50 92 HIS A O 1
ATOM 704 N N . PHE A 1 93 ? -1.608 -0.429 12.629 1.00 94.31 93 PHE A N 1
ATOM 705 C CA . PHE A 1 93 ? -1.515 0.299 13.898 1.00 94.31 93 PHE A CA 1
ATOM 706 C C . PHE A 1 93 ? -2.248 -0.427 15.033 1.00 94.31 93 PHE A C 1
ATOM 708 O O . PHE A 1 93 ? -1.891 -0.285 16.208 1.00 94.31 93 PHE A O 1
ATOM 715 N N . GLN A 1 94 ? -3.264 -1.225 14.697 1.00 88.31 94 GLN A N 1
ATOM 716 C CA . GLN A 1 94 ? -4.090 -1.922 15.671 1.00 88.31 94 GLN A CA 1
ATOM 717 C C . GLN A 1 94 ? -3.434 -3.239 16.088 1.00 88.31 94 GLN A C 1
ATOM 719 O O . GLN A 1 94 ? -3.252 -4.162 15.294 1.00 88.31 94 GLN A O 1
ATOM 724 N N . LYS A 1 95 ? -3.094 -3.343 17.375 1.00 83.62 95 LYS A N 1
ATOM 725 C CA . LYS A 1 95 ? -2.552 -4.574 17.964 1.00 83.62 95 LYS A CA 1
ATOM 726 C C . LYS A 1 95 ? -3.672 -5.405 18.600 1.00 83.62 95 LYS A C 1
ATOM 728 O O . LYS A 1 95 ? -4.464 -4.836 19.365 1.00 83.62 95 LYS A O 1
ATOM 733 N N . PRO A 1 96 ? -3.719 -6.732 18.368 1.00 80.94 96 PRO A N 1
ATOM 734 C CA . PRO A 1 96 ? -4.593 -7.641 19.091 1.00 80.94 96 PRO A CA 1
ATOM 735 C C . PRO A 1 96 ? -4.522 -7.419 20.601 1.00 80.94 96 PRO A C 1
ATOM 737 O O . PRO A 1 96 ? -3.457 -7.177 21.174 1.00 80.94 96 PRO A O 1
ATOM 740 N N . ILE A 1 97 ? -5.659 -7.590 21.275 1.00 77.06 97 ILE A N 1
ATOM 741 C CA . ILE A 1 97 ? -5.724 -7.532 22.741 1.00 77.06 97 ILE A CA 1
ATOM 742 C C . ILE A 1 97 ? -4.715 -8.517 23.353 1.00 77.06 97 ILE A C 1
ATOM 744 O O . ILE A 1 97 ? -4.008 -8.158 24.291 1.00 77.06 97 ILE A O 1
ATOM 748 N N . ALA A 1 98 ? -4.575 -9.713 22.772 1.00 76.06 98 ALA A N 1
ATOM 749 C CA . ALA A 1 98 ? -3.602 -10.719 23.196 1.00 76.06 98 ALA A CA 1
ATOM 750 C C . ALA A 1 98 ? -2.146 -10.208 23.187 1.00 76.06 98 ALA A C 1
ATOM 752 O O . ALA A 1 98 ? -1.414 -10.469 24.138 1.00 76.06 98 ALA A O 1
ATOM 753 N N . GLU A 1 99 ? -1.736 -9.417 22.187 1.00 74.06 99 GLU A N 1
ATOM 754 C CA . GLU A 1 99 ? -0.392 -8.816 22.147 1.00 74.06 99 GLU A CA 1
ATOM 755 C C . GLU A 1 99 ? -0.195 -7.801 23.290 1.00 74.06 99 GLU A C 1
ATOM 757 O O . GLU A 1 99 ? 0.877 -7.741 23.899 1.00 74.06 99 GLU A O 1
ATOM 762 N N . LYS A 1 100 ? -1.243 -7.043 23.653 1.00 73.31 100 LYS A N 1
ATOM 763 C CA . LYS A 1 100 ? -1.199 -6.130 24.811 1.00 73.31 100 LYS A CA 1
ATOM 764 C C . LYS A 1 100 ? -1.033 -6.892 26.129 1.00 73.31 100 LYS A C 1
ATOM 766 O O . LYS A 1 100 ? -0.268 -6.454 26.990 1.00 73.31 100 LYS A O 1
ATOM 771 N N . TRP A 1 101 ? -1.719 -8.026 26.284 1.00 74.25 101 TRP A N 1
ATOM 772 C CA . TRP A 1 101 ? -1.558 -8.896 27.454 1.00 74.25 101 TRP A CA 1
ATOM 773 C C . TRP A 1 101 ? -0.173 -9.532 27.503 1.00 74.25 101 TRP A C 1
ATOM 775 O O . TRP A 1 101 ? 0.446 -9.531 28.564 1.00 74.25 101 TRP A O 1
ATOM 785 N N . TRP A 1 102 ? 0.348 -9.994 26.366 1.00 74.19 102 TRP A N 1
ATOM 786 C CA . TRP A 1 102 ? 1.689 -10.568 26.279 1.00 74.19 102 TRP A CA 1
ATOM 787 C C . TRP A 1 102 ? 2.755 -9.589 26.777 1.00 74.19 102 TRP A C 1
ATOM 789 O O . TRP A 1 102 ? 3.522 -9.916 27.680 1.00 74.19 102 TRP A O 1
ATOM 799 N N . LYS A 1 103 ? 2.738 -8.348 26.277 1.00 75.81 103 LYS A N 1
ATOM 800 C CA . LYS A 1 103 ? 3.670 -7.301 26.717 1.00 75.81 103 LYS A CA 1
ATOM 801 C C . LYS A 1 103 ? 3.567 -7.018 28.217 1.00 75.81 103 LYS A C 1
ATOM 803 O O . LYS A 1 103 ? 4.579 -6.773 28.867 1.00 75.81 103 LYS A O 1
ATOM 808 N N . ARG A 1 104 ? 2.353 -7.064 28.775 1.00 78.44 104 ARG A N 1
ATOM 809 C CA . ARG A 1 104 ? 2.113 -6.846 30.209 1.00 78.44 104 ARG A CA 1
ATOM 810 C C . ARG A 1 104 ? 2.615 -8.000 31.078 1.00 78.44 104 ARG A C 1
ATOM 812 O O . ARG A 1 104 ? 3.083 -7.744 32.180 1.00 78.44 104 ARG A O 1
ATOM 819 N N . LEU A 1 105 ? 2.496 -9.238 30.605 1.00 82.38 105 LEU A N 1
ATOM 820 C CA . LEU A 1 105 ? 2.887 -10.435 31.352 1.00 82.38 105 LEU A CA 1
ATOM 821 C C . LEU A 1 105 ? 4.382 -10.751 31.226 1.00 82.38 105 LEU A C 1
ATOM 823 O O . LEU A 1 105 ? 4.994 -11.167 32.203 1.00 82.38 105 LEU A O 1
ATOM 827 N N . PHE A 1 106 ? 4.968 -10.538 30.048 1.00 80.56 106 PHE A N 1
ATOM 828 C CA . PHE A 1 106 ? 6.318 -11.006 29.719 1.00 80.56 106 PHE A CA 1
ATOM 829 C C . PHE A 1 106 ? 7.321 -9.880 29.429 1.00 80.56 106 PHE A C 1
ATOM 831 O O . PHE A 1 106 ? 8.496 -10.153 29.205 1.00 80.56 106 PHE A O 1
ATOM 838 N N . GLY A 1 107 ? 6.894 -8.612 29.439 1.00 75.88 107 GLY A N 1
ATOM 839 C CA . GLY A 1 107 ? 7.784 -7.451 29.301 1.00 75.88 107 GLY A CA 1
ATOM 840 C C . GLY A 1 107 ? 8.404 -7.249 27.911 1.00 75.88 107 GLY A C 1
ATOM 841 O O . GLY A 1 107 ? 9.164 -6.303 27.722 1.00 75.88 107 GLY A O 1
ATOM 842 N N . SER A 1 108 ? 8.076 -8.090 26.930 1.00 68.75 108 SER A N 1
ATOM 843 C CA . SER A 1 108 ? 8.564 -8.020 25.548 1.00 68.75 108 SER A CA 1
ATOM 844 C C . SER A 1 108 ? 7.408 -8.122 24.553 1.00 68.75 108 SER A C 1
ATOM 846 O O . SER A 1 108 ? 6.317 -8.563 24.906 1.00 68.75 108 SER A O 1
ATOM 848 N N . GLU A 1 109 ? 7.607 -7.673 23.312 1.00 61.50 109 GLU A N 1
ATOM 849 C CA . GLU A 1 109 ? 6.648 -7.938 22.231 1.00 61.50 109 GLU A CA 1
ATOM 850 C C . GLU A 1 109 ? 6.899 -9.342 21.655 1.00 61.50 109 GLU A C 1
ATOM 852 O O . GLU A 1 109 ? 8.055 -9.769 21.593 1.00 61.50 109 GLU A O 1
ATOM 857 N N . PRO A 1 110 ? 5.852 -10.088 21.257 1.00 60.84 110 PRO A N 1
ATOM 858 C CA . PRO A 1 110 ? 6.041 -11.399 20.653 1.00 60.84 110 PRO A CA 1
ATOM 859 C C . PRO A 1 110 ? 6.790 -11.246 19.323 1.00 60.84 110 PRO A C 1
ATOM 861 O O . PRO A 1 110 ? 6.348 -10.545 18.414 1.00 60.84 110 PRO A O 1
ATOM 864 N N . THR A 1 111 ? 7.952 -11.885 19.206 1.00 47.34 111 THR A N 1
ATOM 865 C CA . THR A 1 111 ? 8.750 -11.882 17.977 1.00 47.34 111 THR A CA 1
ATOM 866 C C . THR A 1 111 ? 8.157 -12.880 16.986 1.00 47.34 111 THR A C 1
ATOM 868 O O . THR A 1 111 ? 8.447 -14.074 17.057 1.00 47.34 111 THR A O 1
ATOM 871 N N . GLY A 1 112 ? 7.317 -12.402 16.070 1.00 48.50 112 GLY A N 1
ATOM 872 C CA . GLY A 1 112 ? 6.851 -13.180 14.922 1.00 48.50 112 GLY A CA 1
ATOM 873 C C . GLY A 1 112 ? 5.354 -13.070 14.658 1.00 48.50 112 GLY A C 1
ATOM 874 O O . GLY A 1 112 ? 4.567 -12.701 15.526 1.00 48.50 112 GLY A O 1
ATOM 875 N N . ASN A 1 113 ? 4.974 -13.420 13.429 1.00 47.41 113 ASN A N 1
ATOM 876 C CA . ASN A 1 113 ? 3.598 -13.486 12.945 1.00 47.41 113 ASN A CA 1
ATOM 877 C C . ASN A 1 113 ? 2.884 -14.691 13.598 1.00 47.41 113 ASN A C 1
ATOM 879 O O . ASN A 1 113 ? 2.652 -15.721 12.966 1.00 47.41 113 ASN A O 1
ATOM 883 N N . ALA A 1 114 ? 2.638 -14.622 14.907 1.00 47.44 114 ALA A N 1
ATOM 884 C CA . ALA A 1 114 ? 2.021 -15.694 15.676 1.00 47.44 114 ALA A CA 1
ATOM 885 C C . ALA A 1 114 ? 0.511 -15.741 15.387 1.00 47.44 114 ALA A C 1
ATOM 887 O O . ALA A 1 114 ? -0.311 -15.253 16.156 1.00 47.44 114 ALA A O 1
ATOM 888 N N . VAL A 1 115 ? 0.150 -16.367 14.263 1.00 45.81 115 VAL A N 1
ATOM 889 C CA . VAL A 1 115 ? -1.227 -16.796 13.947 1.00 45.81 115 VAL A CA 1
ATOM 890 C C . VAL A 1 115 ? -1.654 -17.987 14.827 1.00 45.81 115 VAL A C 1
ATOM 892 O O . VAL A 1 115 ? -2.790 -18.442 14.776 1.00 45.81 115 VAL A O 1
ATOM 895 N N . SER A 1 116 ? -0.779 -18.499 15.691 1.00 46.56 116 SER A N 1
ATOM 896 C CA . SER A 1 116 ? -1.124 -19.558 16.633 1.00 46.56 116 SER A CA 1
ATOM 897 C C . SER A 1 116 ? -1.409 -18.981 18.016 1.00 46.56 116 SER A C 1
ATOM 899 O O . SER A 1 116 ? -0.493 -18.644 18.768 1.00 46.56 116 SER A O 1
ATOM 901 N N . CYS A 1 117 ? -2.696 -18.927 18.357 1.00 40.28 117 CYS A N 1
ATOM 902 C CA . CYS A 1 117 ? -3.162 -18.884 19.738 1.00 40.28 117 CYS A CA 1
ATOM 903 C C . CYS A 1 117 ? -2.421 -19.981 20.535 1.00 40.28 117 CYS A C 1
ATOM 905 O O . CYS A 1 117 ? -2.379 -21.119 20.050 1.00 40.28 117 CYS A O 1
ATOM 907 N N . PRO A 1 118 ? -1.808 -19.693 21.699 1.00 48.25 118 PRO A N 1
ATOM 908 C CA . PRO A 1 118 ? -1.200 -20.737 22.512 1.00 48.25 118 PRO A CA 1
ATOM 909 C C . PRO A 1 118 ? -2.295 -21.737 22.883 1.00 48.25 118 PRO A C 1
ATOM 911 O O . PRO A 1 118 ? -3.257 -21.396 23.571 1.00 48.25 118 PRO A O 1
ATOM 914 N N . GLN A 1 119 ? -2.186 -22.963 22.368 1.00 52.22 119 GLN A N 1
ATOM 915 C CA . GLN A 1 119 ? -3.075 -24.031 22.799 1.00 52.22 119 GLN A CA 1
ATOM 916 C C . GLN A 1 119 ? -2.831 -24.252 24.296 1.00 52.22 119 GLN A C 1
ATOM 918 O O . GLN A 1 119 ? -1.665 -24.240 24.710 1.00 52.22 119 GLN A O 1
ATOM 923 N N . PRO A 1 120 ? -3.885 -24.424 25.116 1.00 46.97 120 PRO A N 1
ATOM 924 C CA . PRO A 1 120 ? -3.691 -24.793 26.509 1.00 46.97 120 PRO A CA 1
ATOM 925 C C . PRO A 1 120 ? -2.808 -26.038 26.545 1.00 46.97 120 PRO A C 1
ATOM 927 O O . PRO A 1 120 ? -2.988 -26.946 25.726 1.00 46.97 120 PRO A O 1
ATOM 930 N N . ALA A 1 121 ? -1.819 -26.034 27.442 1.00 54.34 121 ALA A N 1
ATOM 931 C CA . ALA A 1 121 ? -0.965 -27.187 27.671 1.00 54.34 121 ALA A CA 1
ATOM 932 C C . ALA A 1 121 ? -1.872 -28.409 27.840 1.00 54.34 121 ALA A C 1
ATOM 934 O O . ALA A 1 121 ? -2.745 -28.418 28.708 1.00 54.34 121 ALA A O 1
ATOM 935 N N . LYS A 1 122 ? -1.730 -29.384 26.938 1.00 52.09 122 LYS A N 1
ATOM 936 C CA . LYS A 1 122 ? -2.375 -30.679 27.114 1.00 52.09 122 LYS A CA 1
ATOM 937 C C . LYS A 1 122 ? -1.763 -31.285 28.372 1.00 52.09 122 LYS A C 1
ATOM 939 O O . LYS A 1 122 ? -0.538 -31.359 28.461 1.00 52.09 122 LYS A O 1
ATOM 944 N N . GLU A 1 123 ? -2.635 -31.594 29.321 1.00 45.72 123 GLU A N 1
ATOM 945 C CA . GLU A 1 123 ? -2.341 -32.358 30.535 1.00 45.72 123 GLU A CA 1
ATOM 946 C C . GLU A 1 123 ? -1.688 -33.706 30.200 1.00 45.72 123 GLU A C 1
ATOM 948 O O . GLU A 1 123 ? -2.078 -34.309 29.167 1.00 45.72 123 GLU A O 1
#

Sequence (123 aa):
MITGDCISCGACEPVCPNHGIRKHETRSIYVIDSDSCTECVGFYRNQQCEVVCPMNCCLPDPRNVKSEAVLFELAQSIHPDKVLTLTVETSHFQKPIAEKWWKRLFGSEPTGNAVSCPQPAKE

Radius of gyration: 17.11 Å; chains: 1; bounding box: 35×44×49 Å

Secondary structure (DSSP, 8-state):
-B-TT-----TTTTT-TT--EEE-SSSSSEEE-TTT--TTTTT-SS-HHHHT-TT--B---TTS---HHHHHHHHHHH-TTS----STTT-TTPPPHHHHHHHHHHSS---S------PPPP-

pLDDT: mean 88.83, std 16.14, range [40.28, 98.44]